Protein AF-A0A220WAE2-F1 (afdb_monomer)

Foldseek 3Di:
DDPPDPPPVDLLVVQLVQQQPPQAADLVRSCVSSVDDSVVSVVSVVVQVVVVFDWDWDAPDPVGIGIHTPDDVVCVVPPPPD

pLDDT: mean 74.5, std 15.48, range [36.62, 89.69]

Structure (mmCIF, N/CA/C/O backbone):
data_AF-A0A220WAE2-F1
#
_entry.id   AF-A0A220WAE2-F1
#
loop_
_atom_site.group_PDB
_atom_site.id
_atom_site.type_symbol
_atom_site.label_atom_id
_atom_site.label_alt_id
_atom_site.label_comp_id
_atom_site.label_asym_id
_atom_site.label_entity_id
_atom_site.label_seq_id
_atom_site.pdbx_PDB_ins_code
_atom_site.Cartn_x
_atom_site.Cartn_y
_atom_site.Cartn_z
_atom_site.occupancy
_atom_site.B_iso_or_equiv
_atom_site.auth_seq_id
_atom_site.auth_comp_id
_atom_site.auth_asym_id
_atom_site.auth_atom_id
_atom_site.pdbx_PDB_model_num
ATOM 1 N N . MET A 1 1 ? -23.477 -3.861 22.151 1.00 38.81 1 MET A N 1
ATOM 2 C CA . MET A 1 1 ? -23.031 -2.561 21.602 1.00 38.81 1 MET A CA 1
ATOM 3 C C . MET A 1 1 ? -21.839 -2.798 20.677 1.00 38.81 1 MET A C 1
ATOM 5 O O . MET A 1 1 ? -20.732 -2.955 21.158 1.00 38.81 1 MET A O 1
ATOM 9 N N . GLN A 1 2 ? -22.052 -2.933 19.367 1.00 42.75 2 GLN A N 1
ATOM 10 C CA . GLN A 1 2 ? -20.957 -3.084 18.399 1.00 42.75 2 GLN A CA 1
ATOM 11 C C . GLN A 1 2 ? -21.050 -1.909 17.426 1.00 42.75 2 GLN A C 1
ATOM 13 O O . GLN A 1 2 ? -21.933 -1.875 16.576 1.00 42.75 2 GLN A O 1
ATOM 18 N N . THR A 1 3 ? -20.212 -0.891 17.601 1.00 37.16 3 THR A N 1
ATOM 19 C CA . THR A 1 3 ? -20.174 0.294 16.735 1.00 37.16 3 THR A CA 1
ATOM 20 C C . THR A 1 3 ? -19.321 0.008 15.498 1.00 37.16 3 THR A C 1
ATOM 22 O O . THR A 1 3 ? -18.184 0.458 15.373 1.00 37.16 3 THR A O 1
ATOM 25 N N . THR A 1 4 ? -19.873 -0.741 14.544 1.00 50.59 4 THR A N 1
ATOM 26 C CA . THR A 1 4 ? -19.332 -0.837 13.181 1.00 50.59 4 THR A CA 1
ATOM 27 C C . THR A 1 4 ? -19.454 0.523 12.497 1.00 50.59 4 THR A C 1
ATOM 29 O O . THR A 1 4 ? -20.521 0.893 12.009 1.00 50.59 4 THR A O 1
ATOM 32 N N . LYS A 1 5 ? -18.363 1.301 12.497 1.00 53.81 5 LYS A N 1
ATOM 33 C CA . LYS A 1 5 ? -18.287 2.580 11.778 1.00 53.81 5 LYS A CA 1
ATOM 34 C C . LYS A 1 5 ? -18.617 2.358 10.294 1.00 53.81 5 LYS A C 1
ATOM 36 O O . LYS A 1 5 ? -18.075 1.425 9.695 1.00 53.81 5 LYS A O 1
ATOM 41 N N . PRO A 1 6 ? -19.465 3.204 9.684 1.00 45.12 6 PRO A N 1
ATOM 42 C CA . PRO A 1 6 ? -19.810 3.071 8.280 1.00 45.12 6 PRO A CA 1
ATOM 43 C C . PRO A 1 6 ? -18.525 3.222 7.467 1.00 45.12 6 PRO A C 1
ATOM 45 O O . PRO A 1 6 ? -17.762 4.171 7.660 1.00 45.12 6 PRO A O 1
ATOM 48 N N . LYS A 1 7 ? -18.257 2.258 6.581 1.00 52.31 7 LYS A N 1
ATOM 49 C CA . LYS A 1 7 ? -17.187 2.343 5.585 1.00 52.31 7 LYS A CA 1
ATOM 50 C C . LYS A 1 7 ? -17.560 3.443 4.594 1.00 52.31 7 LYS A C 1
ATOM 52 O O . LYS A 1 7 ? -18.003 3.165 3.485 1.00 52.31 7 LYS A O 1
ATOM 57 N N . THR A 1 8 ? -17.398 4.701 4.999 1.00 45.66 8 THR A N 1
ATOM 58 C CA . THR A 1 8 ? -17.348 5.837 4.086 1.00 45.66 8 THR A CA 1
ATOM 59 C C . THR A 1 8 ? -16.330 5.450 3.025 1.00 45.66 8 THR A C 1
ATOM 61 O O . THR A 1 8 ? -15.175 5.172 3.371 1.00 45.66 8 THR A O 1
ATOM 64 N N . GLN A 1 9 ? -16.767 5.340 1.767 1.00 53.12 9 GLN A N 1
ATOM 65 C CA . GLN A 1 9 ? -15.911 5.070 0.612 1.00 53.12 9 GLN A CA 1
ATOM 66 C C . GLN A 1 9 ? -14.918 6.225 0.467 1.00 53.12 9 GLN A C 1
ATOM 68 O O . GLN A 1 9 ? -15.076 7.162 -0.304 1.00 53.12 9 GLN A O 1
ATOM 73 N N . THR A 1 10 ? -13.900 6.200 1.310 1.00 69.06 10 THR A N 1
ATOM 74 C CA . THR A 1 10 ? -12.798 7.139 1.305 1.00 69.06 10 THR A CA 1
ATOM 75 C C . THR A 1 10 ? -11.785 6.606 0.312 1.00 69.06 10 THR A C 1
ATOM 77 O O . THR A 1 10 ? -11.622 5.395 0.168 1.00 69.06 10 THR A O 1
ATOM 80 N N . LYS A 1 11 ? -11.061 7.499 -0.362 1.00 72.81 11 LYS A N 1
ATOM 81 C CA . LYS A 1 11 ? -9.963 7.135 -1.277 1.00 72.81 11 LYS A CA 1
ATOM 82 C C . LYS A 1 11 ? -9.005 6.107 -0.639 1.00 72.81 11 LYS A C 1
ATOM 84 O O . LYS A 1 11 ? -8.507 5.217 -1.318 1.00 72.81 11 LYS A O 1
ATOM 89 N N . SER A 1 12 ? -8.856 6.163 0.686 1.00 75.12 12 SER A N 1
ATOM 90 C CA . SER A 1 12 ? -8.184 5.180 1.540 1.00 75.12 12 SER A CA 1
ATOM 91 C C . SER A 1 12 ? -8.709 3.744 1.398 1.00 75.12 12 SER A C 1
ATOM 93 O O . SER A 1 12 ? -7.912 2.823 1.251 1.00 75.12 12 SER A O 1
ATOM 95 N N . ALA A 1 13 ? -10.029 3.535 1.426 1.00 78.88 13 ALA A N 1
ATOM 96 C CA . ALA A 1 13 ? -10.648 2.218 1.270 1.00 78.88 13 ALA A CA 1
ATOM 97 C C . ALA A 1 13 ? -10.388 1.636 -0.127 1.00 78.88 13 ALA A C 1
ATOM 99 O O . ALA A 1 13 ? -10.070 0.455 -0.245 1.00 78.88 13 ALA A O 1
ATO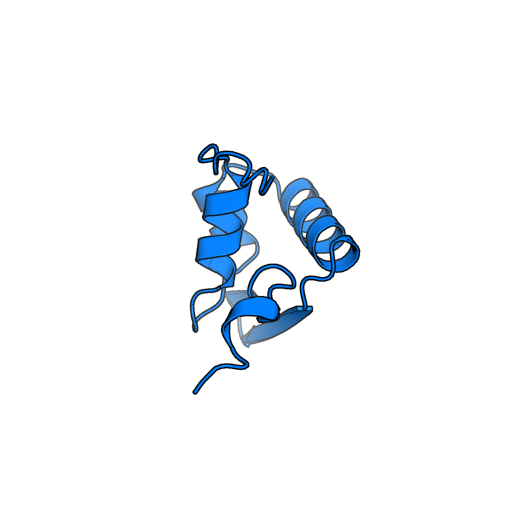M 100 N N . THR A 1 14 ? -10.425 2.472 -1.170 1.00 82.44 14 THR A N 1
ATOM 101 C CA . THR A 1 14 ? -10.072 2.071 -2.541 1.00 82.44 14 THR A CA 1
ATOM 102 C C . THR A 1 14 ? -8.616 1.616 -2.636 1.00 82.44 14 THR A C 1
ATOM 104 O O . THR A 1 14 ? -8.334 0.593 -3.256 1.00 82.44 14 THR A O 1
ATOM 107 N N . VAL A 1 15 ? -7.687 2.327 -1.985 1.00 82.44 15 VAL A N 1
ATOM 108 C CA . VAL A 1 15 ? -6.267 1.933 -1.940 1.00 82.44 15 VAL A CA 1
ATOM 109 C C . VAL A 1 15 ? -6.073 0.637 -1.172 1.00 82.44 15 VAL A C 1
ATOM 111 O O . VAL A 1 15 ? -5.356 -0.235 -1.644 1.00 82.44 15 VAL A O 1
ATOM 114 N N . ILE A 1 16 ? -6.720 0.479 -0.018 1.00 81.62 16 ILE A N 1
ATOM 115 C CA . ILE A 1 16 ? -6.651 -0.765 0.756 1.00 81.62 16 ILE A CA 1
ATOM 116 C C . ILE A 1 16 ? -7.184 -1.927 -0.084 1.00 81.62 16 ILE A C 1
ATOM 118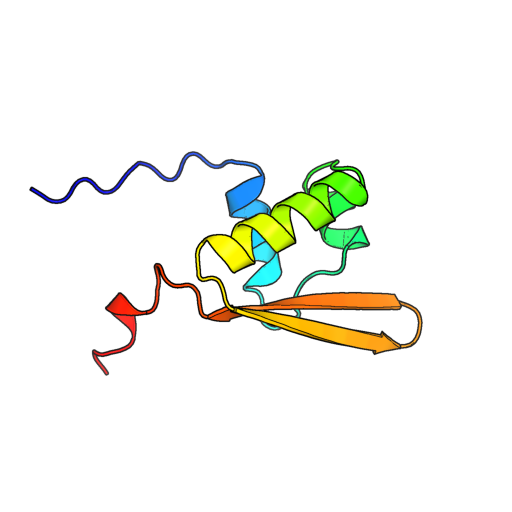 O O . ILE A 1 16 ? -6.525 -2.955 -0.170 1.00 81.62 16 ILE A O 1
ATOM 122 N N . ALA A 1 17 ? -8.316 -1.751 -0.771 1.00 82.19 17 ALA A N 1
ATOM 123 C CA . ALA A 1 17 ? -8.862 -2.762 -1.668 1.00 82.19 17 ALA A CA 1
ATOM 124 C C . ALA A 1 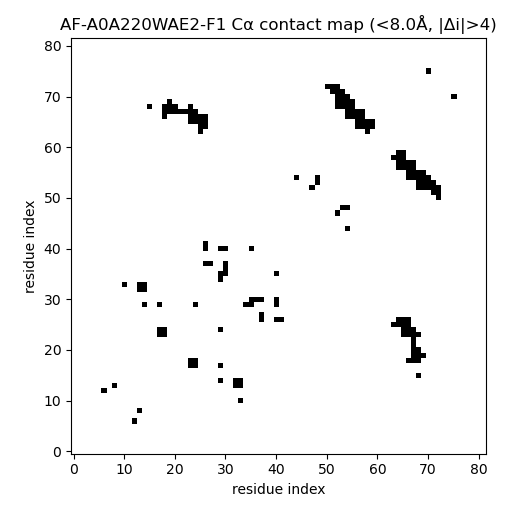17 ? -7.908 -3.089 -2.826 1.00 82.19 17 ALA A C 1
ATOM 126 O O . ALA A 1 17 ? -7.776 -4.258 -3.164 1.00 82.19 17 ALA A O 1
ATOM 127 N N . LEU A 1 18 ? -7.222 -2.095 -3.406 1.00 83.06 18 LEU A N 1
ATOM 128 C CA . LEU A 1 18 ? -6.190 -2.277 -4.438 1.00 83.06 18 LEU A CA 1
ATOM 129 C C . LEU A 1 18 ? -4.973 -3.051 -3.919 1.00 83.06 18 LEU A C 1
ATOM 131 O O . LEU A 1 18 ? -4.523 -3.987 -4.572 1.00 83.06 18 LEU A O 1
ATOM 135 N N . LEU A 1 19 ? -4.469 -2.689 -2.740 1.00 83.62 19 LEU A N 1
ATOM 136 C CA . LEU A 1 19 ? -3.325 -3.335 -2.097 1.00 83.62 19 LEU A CA 1
ATOM 137 C C . LEU A 1 19 ? -3.649 -4.747 -1.593 1.00 83.62 19 LEU A C 1
ATOM 139 O O . LEU A 1 19 ? -2.750 -5.579 -1.511 1.00 83.62 19 LEU A O 1
ATOM 143 N N . ASN A 1 20 ? -4.910 -5.014 -1.247 1.00 80.94 20 ASN A N 1
ATOM 144 C CA . ASN A 1 20 ? -5.383 -6.331 -0.819 1.00 80.94 20 ASN A CA 1
ATOM 145 C C . ASN A 1 20 ? -5.587 -7.297 -2.001 1.00 80.94 20 ASN A C 1
ATOM 147 O O . ASN A 1 20 ? -5.750 -8.498 -1.802 1.00 80.94 20 ASN A O 1
ATOM 151 N N . ARG A 1 21 ? -5.570 -6.809 -3.253 1.00 77.88 21 ARG A N 1
ATOM 152 C CA . ARG A 1 21 ? -5.589 -7.693 -4.430 1.00 77.88 21 ARG A CA 1
ATOM 153 C C . ARG A 1 21 ? -4.341 -8.570 -4.408 1.00 77.88 21 ARG A C 1
ATOM 155 O O . ARG A 1 21 ? -3.258 -8.098 -4.073 1.00 77.88 21 ARG A O 1
ATOM 162 N N . GLY A 1 22 ? -4.462 -9.819 -4.861 1.00 68.44 22 GLY A N 1
ATOM 163 C CA . GLY A 1 22 ? -3.329 -10.756 -4.922 1.00 68.44 22 GLY A CA 1
ATOM 164 C C . GLY A 1 22 ? -2.123 -10.224 -5.709 1.00 68.44 22 GLY A C 1
ATOM 165 O O . GLY A 1 22 ? -0.989 -10.572 -5.408 1.00 68.44 22 GLY A O 1
ATOM 166 N N . LYS A 1 23 ? -2.368 -9.312 -6.659 1.00 74.75 23 LYS A N 1
ATOM 167 C CA . LYS A 1 23 ? -1.356 -8.650 -7.490 1.00 74.75 23 LYS A CA 1
ATOM 168 C C . LYS A 1 23 ? -0.651 -7.464 -6.791 1.00 74.75 23 LYS A C 1
ATOM 170 O O . LYS A 1 23 ? 0.343 -6.967 -7.322 1.00 74.75 23 LYS A O 1
ATOM 175 N N . GLY A 1 24 ? -1.152 -6.992 -5.646 1.00 84.88 24 GLY A N 1
ATOM 176 C CA . GLY A 1 24 ? -0.735 -5.735 -5.018 1.00 84.88 24 GLY A CA 1
ATOM 177 C C . GLY A 1 24 ? -0.998 -4.507 -5.902 1.00 84.88 24 GLY A C 1
ATOM 178 O O . GLY A 1 24 ? -1.656 -4.593 -6.942 1.00 84.88 24 GLY A O 1
ATOM 179 N N . ALA A 1 25 ? -0.459 -3.358 -5.502 1.00 87.06 25 ALA A N 1
ATOM 180 C CA . ALA A 1 25 ? -0.485 -2.124 -6.282 1.00 87.06 25 ALA A CA 1
ATOM 181 C C . ALA A 1 25 ? 0.855 -1.387 -6.191 1.00 87.06 25 ALA A C 1
ATOM 183 O O . ALA A 1 25 ? 1.468 -1.312 -5.125 1.00 87.06 25 ALA A O 1
ATOM 184 N N . THR A 1 26 ? 1.318 -0.829 -7.307 1.00 87.56 26 THR A N 1
ATOM 185 C CA . THR A 1 26 ? 2.519 0.018 -7.319 1.00 87.56 26 THR A CA 1
ATOM 186 C C . THR A 1 26 ? 2.201 1.421 -6.805 1.00 87.56 26 THR A C 1
ATOM 188 O O . THR A 1 26 ? 1.041 1.838 -6.767 1.00 87.56 26 THR A O 1
ATOM 191 N N . LEU A 1 27 ? 3.231 2.196 -6.447 1.00 83.94 27 LEU A N 1
ATOM 192 C CA . LEU A 1 27 ? 3.056 3.627 -6.157 1.00 83.94 27 LEU A CA 1
ATOM 193 C C . LEU A 1 27 ? 2.354 4.356 -7.315 1.00 83.94 27 LEU A C 1
ATOM 195 O O . LEU A 1 27 ? 1.474 5.174 -7.062 1.00 83.94 27 LEU A O 1
ATOM 199 N N . GLY A 1 28 ? 2.682 4.012 -8.564 1.00 83.88 28 GLY A N 1
ATOM 200 C CA . GLY A 1 28 ? 2.036 4.570 -9.752 1.00 83.88 28 GLY A CA 1
ATOM 201 C C . GLY A 1 28 ? 0.543 4.246 -9.827 1.00 83.88 28 GLY A C 1
ATOM 202 O O . GLY A 1 28 ? -0.258 5.141 -10.087 1.00 83.88 28 GLY A O 1
ATOM 203 N N . ASP A 1 29 ? 0.151 3.005 -9.537 1.00 84.75 29 ASP A N 1
ATOM 204 C CA . ASP A 1 29 ? -1.259 2.590 -9.528 1.00 84.75 29 ASP A CA 1
ATOM 205 C C . ASP A 1 29 ? -2.052 3.281 -8.417 1.00 84.75 29 ASP A C 1
ATOM 207 O O . ASP A 1 29 ? -3.165 3.756 -8.648 1.00 84.75 29 ASP A O 1
ATOM 211 N N . ILE A 1 30 ? -1.459 3.395 -7.223 1.00 86.19 30 ILE A N 1
ATOM 212 C CA . ILE A 1 30 ? -2.058 4.109 -6.090 1.00 86.19 30 ILE A CA 1
ATOM 213 C C . ILE A 1 30 ? -2.273 5.573 -6.471 1.00 86.19 30 ILE A C 1
ATOM 215 O O . ILE A 1 30 ? -3.386 6.076 -6.340 1.00 86.19 30 ILE A O 1
ATOM 219 N N . CYS A 1 31 ? -1.240 6.239 -6.992 1.00 87.56 31 CYS A N 1
ATOM 220 C CA . CYS A 1 31 ? -1.311 7.625 -7.443 1.00 87.56 31 CYS A CA 1
ATOM 221 C C . CYS A 1 31 ? -2.348 7.819 -8.559 1.00 87.56 31 CYS A C 1
ATOM 223 O O . CYS A 1 31 ? -3.119 8.775 -8.511 1.00 87.56 31 CYS A O 1
ATOM 225 N N . LYS A 1 32 ? -2.432 6.908 -9.537 1.00 86.00 32 LYS A N 1
ATOM 226 C CA . LYS A 1 32 ? -3.432 6.968 -10.618 1.00 86.00 32 LYS A CA 1
ATOM 227 C C . LYS A 1 32 ? -4.860 6.828 -10.089 1.00 86.00 32 LYS A C 1
ATOM 229 O O . LYS A 1 32 ? -5.726 7.597 -10.505 1.00 86.00 32 LYS A O 1
ATOM 234 N N . ALA A 1 33 ? -5.092 5.891 -9.169 1.00 84.38 33 ALA A N 1
ATOM 235 C CA . ALA A 1 33 ? -6.413 5.598 -8.620 1.00 84.38 33 ALA A CA 1
ATOM 236 C C . ALA A 1 33 ? -6.920 6.670 -7.642 1.00 84.38 33 ALA A C 1
ATOM 238 O O . ALA A 1 33 ? -8.115 6.950 -7.603 1.00 84.38 33 ALA A O 1
ATOM 239 N N . THR A 1 34 ? -6.037 7.287 -6.852 1.00 84.56 34 THR A N 1
ATOM 240 C CA . THR A 1 34 ? -6.431 8.296 -5.848 1.00 84.56 34 THR A CA 1
ATOM 241 C C . THR A 1 34 ? -6.191 9.734 -6.266 1.00 84.56 34 THR A C 1
ATOM 243 O O . THR A 1 34 ? -6.696 10.644 -5.601 1.00 84.56 34 THR A O 1
ATOM 246 N N . LYS A 1 35 ? -5.413 9.943 -7.334 1.00 87.00 35 LYS A N 1
ATOM 247 C CA . LYS A 1 35 ? -4.816 11.233 -7.705 1.00 87.00 35 LYS A CA 1
ATOM 248 C C . LYS A 1 35 ? -3.915 11.810 -6.605 1.00 87.00 35 LYS A C 1
ATOM 250 O O . LYS A 1 35 ? -3.754 13.022 -6.508 1.00 87.00 35 LYS A O 1
ATOM 255 N N . TRP A 1 36 ? -3.333 10.958 -5.760 1.00 89.69 36 TRP A N 1
ATOM 256 C CA . TRP A 1 36 ? -2.328 11.375 -4.783 1.00 89.69 36 TRP A CA 1
ATOM 257 C C . TRP A 1 36 ? -0.950 11.515 -5.410 1.00 89.69 36 TRP A C 1
ATOM 259 O O . TRP A 1 36 ? -0.593 10.792 -6.336 1.00 89.69 36 TRP A O 1
ATOM 269 N N . GLN A 1 37 ? -0.145 12.408 -4.841 1.00 88.38 37 GLN A N 1
ATOM 270 C CA . GLN A 1 37 ? 1.276 12.485 -5.150 1.00 88.38 37 GLN A CA 1
ATOM 271 C C . GLN A 1 37 ? 2.040 11.342 -4.466 1.00 88.38 37 GLN A C 1
ATOM 273 O O . GLN A 1 37 ? 1.593 10.770 -3.465 1.00 88.38 37 GLN A O 1
ATOM 278 N N . THR A 1 38 ? 3.226 11.025 -4.988 1.00 84.06 38 THR A N 1
ATOM 279 C CA . THR A 1 38 ? 4.079 9.925 -4.508 1.00 84.06 38 THR A CA 1
ATOM 280 C C . THR A 1 38 ? 4.370 10.016 -3.010 1.00 84.06 38 THR A C 1
ATOM 282 O O . THR A 1 38 ? 4.350 9.006 -2.306 1.00 84.06 38 THR A O 1
ATOM 285 N N . HIS A 1 39 ? 4.606 11.225 -2.491 1.00 85.44 39 HIS A N 1
ATOM 286 C CA . HIS A 1 39 ? 4.876 11.429 -1.068 1.00 85.44 39 HIS A CA 1
ATOM 287 C C . HIS A 1 39 ? 3.635 11.172 -0.196 1.00 85.44 39 HIS A C 1
ATOM 289 O O . HIS A 1 39 ? 3.764 10.581 0.875 1.00 85.44 39 HIS A O 1
ATOM 295 N N . SER A 1 40 ? 2.429 11.521 -0.661 1.00 88.31 40 SER A N 1
ATOM 296 C CA . SER A 1 40 ? 1.179 11.253 0.063 1.00 88.31 40 SER A CA 1
ATOM 297 C C . SER A 1 40 ? 0.870 9.756 0.095 1.00 88.31 40 SER A C 1
ATOM 299 O O . SER A 1 40 ? 0.494 9.223 1.137 1.00 88.31 40 SER A O 1
ATOM 301 N N . ALA A 1 41 ? 1.096 9.049 -1.018 1.00 86.69 41 ALA A N 1
ATOM 302 C CA . ALA A 1 41 ? 0.952 7.596 -1.076 1.00 86.69 41 ALA A CA 1
ATOM 303 C C . ALA A 1 41 ? 1.936 6.890 -0.125 1.00 86.69 41 ALA A C 1
ATOM 305 O O . ALA A 1 41 ? 1.539 5.996 0.622 1.00 86.69 41 ALA A O 1
ATOM 306 N N . ARG A 1 42 ? 3.198 7.341 -0.066 1.00 86.31 42 ARG A N 1
ATOM 307 C CA . ARG A 1 42 ? 4.178 6.846 0.918 1.00 86.31 42 ARG A CA 1
ATOM 308 C C . ARG A 1 42 ? 3.746 7.122 2.358 1.00 86.31 42 ARG A C 1
ATOM 310 O O . ARG A 1 42 ? 3.814 6.216 3.186 1.00 86.31 42 ARG A O 1
ATOM 317 N N . ALA A 1 43 ? 3.267 8.330 2.658 1.00 88.88 43 ALA A N 1
ATOM 318 C CA . ALA A 1 43 ? 2.759 8.670 3.987 1.00 88.88 43 ALA A CA 1
ATOM 319 C C . ALA A 1 43 ? 1.576 7.771 4.386 1.00 88.88 43 ALA A C 1
ATOM 321 O O . ALA A 1 43 ? 1.518 7.288 5.518 1.00 88.88 43 ALA A O 1
ATOM 322 N N . PHE A 1 44 ? 0.680 7.474 3.441 1.00 86.94 44 PHE A N 1
ATOM 323 C CA . PHE A 1 44 ? -0.441 6.562 3.649 1.00 86.94 44 PHE A CA 1
ATOM 324 C C . PHE A 1 44 ? 0.019 5.127 3.943 1.00 86.94 44 PHE A C 1
ATOM 326 O O . PHE A 1 44 ? -0.456 4.526 4.905 1.00 86.94 44 PHE A O 1
ATOM 333 N N . LEU A 1 45 ? 0.984 4.594 3.184 1.00 85.00 45 LEU A N 1
ATOM 334 C CA . LEU A 1 45 ? 1.565 3.266 3.425 1.00 85.00 45 LEU A CA 1
ATOM 335 C C . LEU A 1 45 ? 2.216 3.173 4.813 1.00 85.00 45 LEU A C 1
ATOM 337 O O . LEU A 1 45 ? 1.999 2.204 5.540 1.00 85.00 45 LEU A O 1
ATOM 341 N N . THR A 1 46 ? 2.967 4.197 5.221 1.00 86.06 46 THR A N 1
ATOM 342 C CA . THR A 1 46 ? 3.540 4.272 6.574 1.00 86.06 46 THR A CA 1
ATOM 343 C C . THR A 1 46 ? 2.446 4.337 7.641 1.00 86.06 46 THR A C 1
ATOM 345 O O . THR A 1 46 ? 2.539 3.658 8.663 1.00 86.06 46 THR A O 1
ATOM 348 N N . GLY A 1 47 ? 1.379 5.102 7.395 1.00 86.50 47 GLY A N 1
ATOM 349 C CA . GLY A 1 47 ? 0.211 5.172 8.272 1.00 86.50 47 GLY A CA 1
ATOM 350 C C . GLY A 1 47 ? -0.513 3.830 8.414 1.00 86.50 47 GLY A C 1
ATOM 351 O O . GLY A 1 47 ? -0.929 3.482 9.515 1.00 86.50 47 GLY A O 1
ATOM 352 N N . LEU A 1 48 ? -0.617 3.047 7.338 1.00 85.19 48 LEU A N 1
ATOM 353 C CA . LEU A 1 48 ? -1.172 1.692 7.372 1.00 85.19 48 LEU A CA 1
ATOM 354 C C . LEU A 1 48 ? -0.310 0.749 8.220 1.00 85.19 48 LEU A C 1
ATOM 356 O O . LEU A 1 48 ? -0.846 0.058 9.081 1.00 85.19 48 LEU A O 1
ATOM 360 N N . ARG A 1 49 ? 1.020 0.773 8.066 1.00 83.81 49 ARG A N 1
ATOM 361 C CA . ARG A 1 49 ? 1.919 -0.039 8.911 1.00 83.81 49 ARG A CA 1
ATOM 362 C C . ARG A 1 49 ? 1.760 0.298 10.394 1.00 83.81 49 ARG A C 1
ATOM 364 O O . ARG A 1 49 ? 1.656 -0.606 11.213 1.00 83.81 49 ARG A O 1
ATOM 371 N N . LYS A 1 50 ? 1.648 1.588 10.735 1.00 82.38 50 LYS A N 1
ATOM 372 C 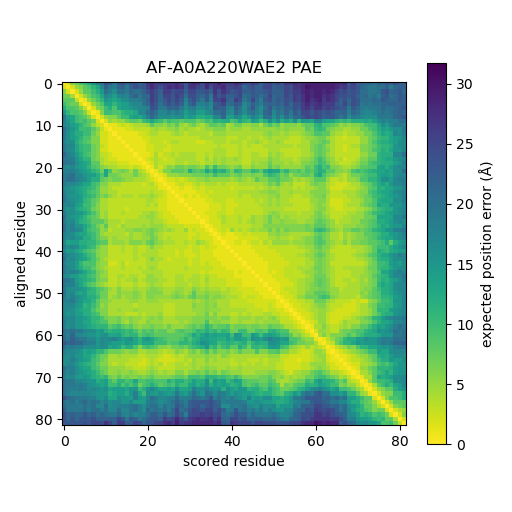CA . LYS A 1 50 ? 1.377 2.040 12.115 1.00 82.38 50 LYS A CA 1
ATOM 373 C C . LYS A 1 50 ? 0.017 1.585 12.652 1.00 82.38 50 LYS A C 1
ATOM 375 O O . LYS A 1 50 ? -0.125 1.398 13.851 1.00 82.38 50 LYS A O 1
ATOM 380 N N . LYS A 1 51 ? -0.974 1.403 11.778 1.00 80.19 51 LYS A N 1
ATOM 381 C CA . LYS A 1 51 ? -2.297 0.868 12.128 1.00 80.19 51 LYS A CA 1
ATOM 382 C C . LYS A 1 51 ? -2.317 -0.658 12.294 1.00 80.19 51 LYS A C 1
ATOM 384 O O . LYS A 1 51 ? -3.377 -1.194 12.587 1.00 80.19 51 LYS A O 1
ATOM 389 N N . GLY A 1 52 ? -1.190 -1.347 12.091 1.00 81.81 52 GLY A N 1
ATOM 390 C CA . GLY A 1 52 ? -1.086 -2.805 12.211 1.00 81.81 52 GLY A CA 1
ATOM 391 C C . GLY A 1 52 ? -1.287 -3.570 10.902 1.00 81.81 52 GLY A C 1
ATOM 392 O O . GLY A 1 52 ? -1.395 -4.789 10.928 1.00 81.81 52 GLY A O 1
ATOM 393 N N . PHE A 1 53 ? -1.343 -2.889 9.752 1.00 84.56 53 PHE A N 1
ATOM 394 C CA . PHE A 1 53 ? -1.390 -3.564 8.454 1.00 84.56 53 PHE A CA 1
ATOM 395 C C . PHE A 1 53 ? -0.003 -4.093 8.085 1.00 84.56 53 PHE A C 1
ATOM 397 O O . PHE A 1 53 ? 0.962 -3.324 8.008 1.00 84.56 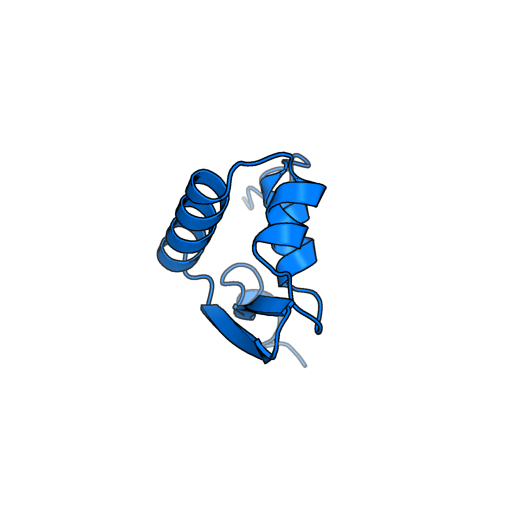53 PHE A O 1
ATOM 404 N N . THR A 1 54 ? 0.091 -5.383 7.767 1.00 85.56 54 THR A N 1
ATOM 405 C CA . THR A 1 54 ? 1.317 -5.958 7.205 1.00 85.56 54 THR A CA 1
ATOM 406 C C . THR A 1 54 ? 1.322 -5.720 5.707 1.00 85.56 54 THR A C 1
ATOM 408 O O . THR A 1 54 ? 0.461 -6.218 4.981 1.00 85.56 54 THR A O 1
ATOM 411 N N . ILE A 1 55 ? 2.296 -4.930 5.256 1.00 86.44 55 ILE A N 1
ATOM 412 C CA . ILE A 1 55 ? 2.497 -4.607 3.846 1.00 86.44 55 ILE A CA 1
ATOM 413 C C . ILE A 1 55 ? 3.795 -5.259 3.387 1.00 86.44 55 ILE A C 1
ATOM 415 O O . ILE A 1 55 ? 4.873 -4.910 3.873 1.00 86.44 55 ILE A O 1
ATOM 419 N N . THR A 1 56 ? 3.688 -6.162 2.425 1.00 85.88 56 THR A N 1
ATOM 420 C CA . THR A 1 56 ? 4.822 -6.743 1.715 1.00 85.88 56 THR A CA 1
ATOM 421 C C . THR A 1 56 ? 5.171 -5.860 0.525 1.00 85.88 56 THR A C 1
ATOM 423 O O . THR A 1 56 ? 4.289 -5.361 -0.178 1.00 85.88 56 THR A O 1
ATOM 426 N N . ARG A 1 57 ? 6.471 -5.649 0.311 1.00 86.31 57 ARG A N 1
ATOM 427 C CA . ARG A 1 57 ? 6.996 -5.015 -0.899 1.00 86.31 57 ARG A CA 1
ATOM 428 C C . ARG A 1 57 ? 7.529 -6.103 -1.821 1.00 86.31 57 ARG A C 1
ATOM 430 O O . ARG A 1 57 ? 8.325 -6.929 -1.385 1.00 86.31 57 ARG A O 1
ATOM 437 N N . GLU A 1 58 ? 7.111 -6.081 -3.072 1.00 82.88 58 GLU A N 1
ATOM 438 C CA . GLU A 1 58 ? 7.620 -6.959 -4.119 1.00 82.88 58 GLU A CA 1
ATOM 439 C C . GLU A 1 58 ? 8.191 -6.096 -5.234 1.00 82.88 58 GLU A C 1
ATOM 441 O O . GLU A 1 58 ? 7.562 -5.140 -5.693 1.00 82.88 58 GLU A O 1
ATOM 446 N N . GLN A 1 59 ? 9.412 -6.403 -5.652 1.00 79.81 59 GLN A N 1
ATOM 447 C CA . GLN A 1 59 ? 10.045 -5.695 -6.750 1.00 79.81 59 GLN A CA 1
ATOM 448 C C . GLN A 1 59 ? 9.545 -6.297 -8.062 1.00 79.81 59 GLN A C 1
ATOM 450 O O . GLN A 1 59 ? 9.845 -7.444 -8.385 1.00 79.81 59 GLN A O 1
ATOM 455 N N . ARG A 1 60 ? 8.754 -5.528 -8.809 1.00 75.69 60 ARG A N 1
ATOM 456 C CA . ARG A 1 60 ? 8.347 -5.881 -10.165 1.00 75.69 60 ARG A CA 1
ATOM 457 C C . ARG A 1 60 ? 9.353 -5.301 -11.142 1.00 75.69 60 ARG A C 1
ATOM 459 O O . ARG A 1 60 ? 9.091 -4.247 -11.699 1.00 75.69 60 ARG A O 1
ATOM 466 N N . GLY A 1 61 ? 10.490 -5.978 -11.310 1.00 72.81 61 GLY A N 1
ATOM 467 C CA . GLY A 1 61 ? 11.478 -5.677 -12.358 1.00 72.81 61 GLY A CA 1
ATOM 468 C C . GLY A 1 61 ? 11.627 -4.179 -12.673 1.00 72.81 61 GLY A C 1
ATOM 469 O O . GLY A 1 61 ? 11.900 -3.389 -11.767 1.00 72.81 61 GLY A O 1
ATOM 470 N N . ASP A 1 62 ? 11.383 -3.818 -13.936 1.00 68.88 62 ASP A N 1
ATOM 471 C CA . ASP A 1 62 ? 11.398 -2.444 -14.468 1.00 68.88 62 ASP A CA 1
ATOM 472 C C . ASP A 1 62 ? 10.189 -1.572 -14.065 1.00 68.88 62 ASP A C 1
ATOM 474 O O . ASP A 1 62 ? 10.280 -0.347 -14.046 1.00 68.88 62 ASP A O 1
ATOM 478 N N . ASP A 1 63 ? 9.062 -2.175 -13.676 1.00 64.94 63 ASP A N 1
ATOM 479 C CA . ASP A 1 63 ? 7.811 -1.470 -13.341 1.00 64.94 63 ASP A CA 1
ATOM 480 C C . ASP A 1 63 ? 7.794 -0.889 -11.908 1.00 64.94 63 ASP A C 1
ATOM 482 O O . ASP A 1 63 ? 6.825 -0.250 -11.475 1.00 64.94 63 ASP A O 1
ATOM 486 N N . GLY A 1 64 ? 8.865 -1.108 -11.142 1.00 76.75 64 GLY A N 1
ATOM 487 C CA . GLY A 1 64 ? 9.069 -0.556 -9.806 1.00 76.75 64 GLY A CA 1
ATOM 488 C C . GLY A 1 64 ? 8.593 -1.455 -8.660 1.00 76.75 64 GLY A C 1
ATOM 489 O O . GLY A 1 64 ? 8.495 -2.676 -8.758 1.00 76.75 64 GLY A O 1
ATOM 490 N N . THR A 1 65 ? 8.360 -0.854 -7.489 1.00 83.69 65 THR A N 1
ATOM 491 C CA . THR A 1 65 ? 7.972 -1.590 -6.271 1.00 83.69 65 THR A CA 1
ATOM 492 C C . THR A 1 65 ? 6.452 -1.686 -6.151 1.00 83.69 65 THR A C 1
ATOM 494 O O . THR A 1 65 ? 5.761 -0.668 -6.031 1.00 83.69 65 THR A O 1
ATOM 497 N N . ALA A 1 66 ? 5.934 -2.912 -6.140 1.00 84.94 66 ALA A N 1
ATOM 498 C CA . ALA A 1 66 ? 4.555 -3.222 -5.803 1.00 84.94 66 ALA A CA 1
ATOM 499 C C . ALA A 1 66 ? 4.409 -3.407 -4.286 1.00 84.94 66 ALA A C 1
ATOM 501 O O . ALA A 1 66 ? 5.257 -4.002 -3.624 1.00 84.94 66 ALA A O 1
ATOM 502 N N . TYR A 1 67 ? 3.317 -2.894 -3.733 1.00 86.94 67 TYR A N 1
ATOM 503 C CA . TYR A 1 67 ? 2.951 -3.040 -2.331 1.00 86.94 67 TYR A CA 1
ATOM 504 C C . TYR A 1 67 ? 1.714 -3.926 -2.234 1.00 86.94 67 TYR A C 1
ATOM 506 O O . TYR A 1 67 ? 0.752 -3.744 -2.981 1.00 86.94 67 TYR A O 1
ATOM 514 N N . ARG A 1 68 ? 1.714 -4.872 -1.300 1.00 86.81 68 ARG A N 1
ATOM 515 C CA . ARG A 1 68 ? 0.598 -5.790 -1.071 1.00 86.81 68 ARG A CA 1
ATOM 516 C C . ARG A 1 68 ? 0.288 -5.883 0.412 1.00 86.81 68 ARG A C 1
ATOM 518 O O . ARG A 1 68 ? 1.203 -6.023 1.214 1.00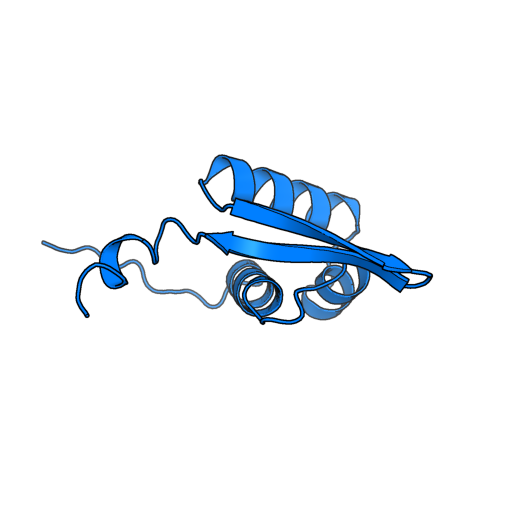 86.81 68 ARG A O 1
ATOM 525 N N . ILE A 1 69 ? -0.987 -5.829 0.782 1.00 86.38 69 ILE A N 1
ATOM 526 C CA . ILE A 1 69 ? -1.417 -6.110 2.156 1.00 86.38 69 ILE A CA 1
ATOM 527 C C . ILE A 1 69 ? -1.504 -7.631 2.319 1.00 86.38 69 ILE A C 1
ATOM 529 O O . ILE A 1 69 ? -2.223 -8.295 1.578 1.00 86.38 69 ILE A O 1
ATOM 533 N N . THR A 1 70 ? -0.749 -8.179 3.267 1.00 79.81 70 THR A N 1
ATOM 534 C CA . THR A 1 70 ? -0.735 -9.613 3.611 1.00 79.81 70 THR A CA 1
ATOM 535 C C . THR A 1 70 ? -1.440 -9.906 4.928 1.00 79.81 70 THR A C 1
ATOM 537 O O . THR A 1 70 ? -1.941 -11.011 5.118 1.00 79.81 70 THR A O 1
ATOM 540 N N . GLN A 1 71 ? -1.535 -8.917 5.818 1.00 75.06 71 GLN A N 1
ATOM 541 C CA . GLN A 1 71 ? -2.391 -8.970 7.000 1.00 75.06 71 GLN A CA 1
ATOM 542 C C . GLN A 1 71 ? -3.132 -7.651 7.145 1.00 75.06 71 GLN A C 1
ATOM 544 O O . GLN A 1 71 ? -2.523 -6.579 7.200 1.00 75.06 71 GLN A O 1
ATOM 549 N N . ASN A 1 72 ? -4.454 -7.747 7.219 1.00 74.56 72 ASN A N 1
ATOM 550 C CA . ASN A 1 72 ? -5.302 -6.650 7.638 1.00 74.56 72 ASN A CA 1
ATOM 551 C C . ASN A 1 72 ? -5.711 -6.910 9.098 1.00 74.56 72 ASN A C 1
ATOM 553 O O . ASN A 1 72 ? -6.405 -7.899 9.332 1.00 74.56 72 ASN A O 1
ATOM 557 N N . PRO A 1 73 ? -5.335 -6.051 10.062 1.00 66.12 73 PRO A N 1
ATOM 558 C CA . PRO A 1 73 ? -5.658 -6.250 11.477 1.00 66.12 73 PRO A CA 1
ATOM 559 C C . PRO A 1 73 ? -7.173 -6.262 11.740 1.00 66.12 73 PRO A C 1
ATOM 561 O O . PRO A 1 73 ? -7.622 -6.837 12.723 1.00 66.12 73 PRO A O 1
ATOM 564 N N . ASP A 1 74 ? -7.968 -5.683 10.834 1.00 61.72 74 ASP A N 1
ATOM 565 C CA . ASP A 1 74 ? -9.438 -5.714 10.866 1.00 61.72 74 ASP A CA 1
ATOM 566 C C . ASP A 1 74 ? -10.023 -7.064 10.383 1.00 61.72 74 ASP A C 1
ATOM 568 O O . ASP A 1 74 ? -11.158 -7.403 10.697 1.00 61.72 74 ASP A O 1
ATOM 572 N N . GLN A 1 75 ? -9.256 -7.864 9.630 1.00 53.34 75 GLN A N 1
ATOM 573 C CA . GLN A 1 75 ? -9.669 -9.185 9.116 1.00 53.34 75 GLN A CA 1
ATOM 574 C C . GLN A 1 75 ? -9.156 -10.348 9.972 1.00 53.34 75 GLN A C 1
ATOM 576 O O . GLN A 1 75 ? -9.6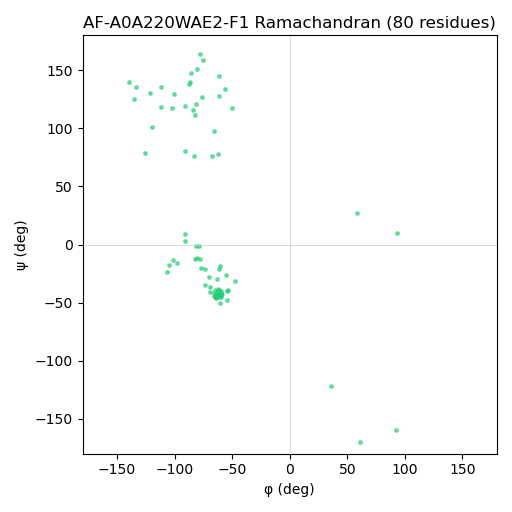89 -11.452 9.871 1.00 53.34 75 GLN A O 1
ATOM 581 N N . SER A 1 76 ? -8.168 -10.114 10.842 1.00 48.56 76 SER A N 1
ATOM 582 C CA . SER A 1 76 ? -7.612 -11.141 11.733 1.00 48.56 76 SER A CA 1
ATOM 583 C C . SER A 1 76 ? -8.651 -11.733 12.698 1.00 48.56 76 SER A C 1
ATOM 585 O O . SER A 1 76 ? -8.452 -12.837 13.190 1.00 48.56 76 SER A O 1
ATOM 587 N N . ALA A 1 77 ? -9.787 -11.062 12.915 1.00 49.72 77 ALA A N 1
ATOM 588 C CA . ALA A 1 77 ? -10.890 -11.585 13.722 1.00 49.72 77 ALA A CA 1
ATOM 589 C C . ALA A 1 77 ? -11.834 -12.549 12.967 1.00 49.72 77 ALA A C 1
ATOM 591 O O . ALA A 1 77 ? -12.639 -13.215 13.607 1.00 49.72 77 ALA A O 1
ATOM 592 N N . ILE A 1 78 ? -11.759 -12.641 11.631 1.00 52.94 78 ILE A N 1
ATOM 593 C CA . ILE A 1 78 ? -12.722 -13.414 10.816 1.00 52.94 78 ILE A CA 1
ATOM 594 C C . ILE A 1 78 ? -12.119 -14.742 10.307 1.00 52.94 78 ILE A C 1
ATOM 596 O O . ILE A 1 78 ? -12.855 -15.657 9.962 1.00 52.94 78 ILE A O 1
ATOM 600 N N . GLN A 1 79 ? -10.788 -14.905 10.315 1.00 50.22 79 GLN A N 1
ATOM 601 C CA . GLN A 1 79 ? -10.102 -16.091 9.760 1.00 50.22 79 GLN A CA 1
ATOM 602 C C . GLN A 1 79 ? -9.862 -17.232 10.781 1.00 50.22 79 GLN A C 1
ATOM 604 O O . GLN A 1 79 ? -9.251 -18.235 10.434 1.00 50.22 79 GLN A O 1
ATOM 609 N N . ALA A 1 80 ? -10.323 -17.112 12.032 1.00 44.59 80 ALA A N 1
ATOM 610 C CA . ALA A 1 80 ? -10.184 -18.167 13.052 1.00 44.59 80 ALA A CA 1
ATOM 611 C C . ALA A 1 80 ? -11.378 -19.147 13.106 1.00 44.59 80 ALA A C 1
ATOM 613 O O . ALA A 1 80 ? -11.467 -19.957 14.024 1.00 44.59 80 ALA A O 1
ATOM 614 N N . ALA A 1 81 ? -12.298 -19.074 12.141 1.00 40.22 81 ALA A N 1
ATOM 615 C CA . ALA A 1 81 ? -13.442 -19.972 12.027 1.00 40.22 81 ALA A CA 1
ATOM 616 C C . ALA A 1 81 ? -13.476 -20.610 10.632 1.00 40.22 81 ALA A C 1
ATOM 618 O O . ALA A 1 81 ? -14.208 -20.167 9.747 1.00 40.22 81 ALA A O 1
ATOM 619 N N . SER A 1 82 ? -12.642 -21.622 10.411 1.00 36.62 82 SER A N 1
ATOM 620 C CA . SER A 1 82 ? -12.815 -22.648 9.374 1.00 36.62 82 SER A CA 1
ATOM 621 C C . SER A 1 82 ? -12.105 -23.915 9.816 1.00 36.62 82 SER A C 1
ATOM 623 O O . SER A 1 82 ? -10.959 -23.784 10.299 1.00 36.62 82 SER A O 1
#

Radius of gyration: 13.67 Å; Cα contacts (8 Å, |Δi|>4): 90; chains: 1; bounding box: 34×35×36 Å

Secondary structure (DSSP, 8-state):
----------HHHHHHHHHTSTT-EEHHHHHHHH---HHHHHHHHHHHHHTT-EEEEEEEGGGEEEEEEEE-TTTTTTTT--

Mean predicted aligned error: 9.3 Å

Nearest PDB structures (foldseek):
  3v8j-assembly1_A  TM=8.272E-01  e=4.848E-02  Staphylococcus aureus A9781
  8fi3-assembly1_A  TM=7.235E-01  e=2.512E-02  Klebsiella pneumoniae
  2ewn-assembly1_B  TM=7.895E-01  e=7.194E-02  Escherichia coli
  6fi9-assembly1_A  TM=6.992E-01  e=3.490E-02  Lactococcus cremoris subsp. cremoris MG1363
  4rgu-assembly1_B-2  TM=6.31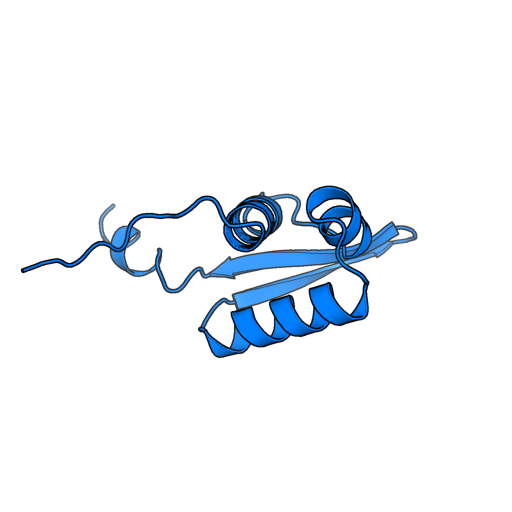1E-01  e=4.251E-02  Acinetobacter baylyi ADP1

Sequence (82 aa):
MQTTKPKTQTKSATVIALLNRGKGATLGDICKATKWQTHSARAFLTGLRKKGFTITREQRGDDGTAYRITQNPDQSAIQAAS

Solvent-accessible surface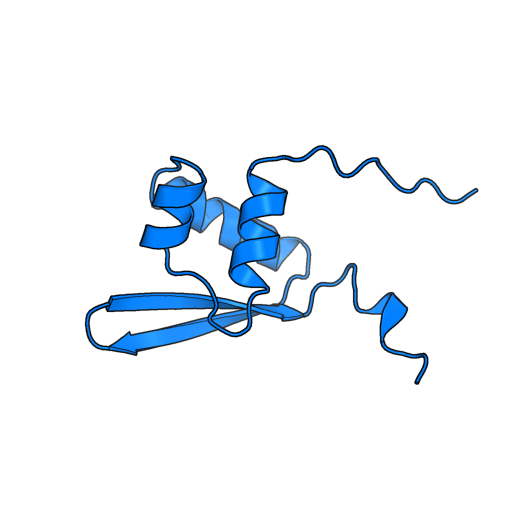 area (backbone atoms only — not comparable to full-atom values): 4947 Å² total; per-residue (Å²): 141,81,87,77,73,80,82,69,89,38,68,64,54,56,46,50,56,41,18,54,37,96,81,26,33,31,65,66,53,47,23,69,76,61,71,43,54,72,68,57,51,50,52,47,54,53,51,39,46,76,69,53,32,39,69,47,77,44,79,45,79,92,85,39,57,26,34,24,48,81,38,52,63,87,52,64,80,66,72,84,74,125